Protein AF-A0A532V4J4-F1 (afdb_monomer)

pLDDT: mean 89.74, std 12.3, range [46.28, 97.88]

Organism: NCBI:txid2012998

Mean predicted aligned error: 7.4 Å

Structure (mmCIF, N/CA/C/O backbone):
data_AF-A0A532V4J4-F1
#
_entry.id   AF-A0A532V4J4-F1
#
loop_
_atom_site.group_PDB
_atom_site.id
_atom_site.type_symbol
_atom_site.label_atom_id
_atom_site.label_alt_id
_atom_site.label_comp_id
_atom_site.label_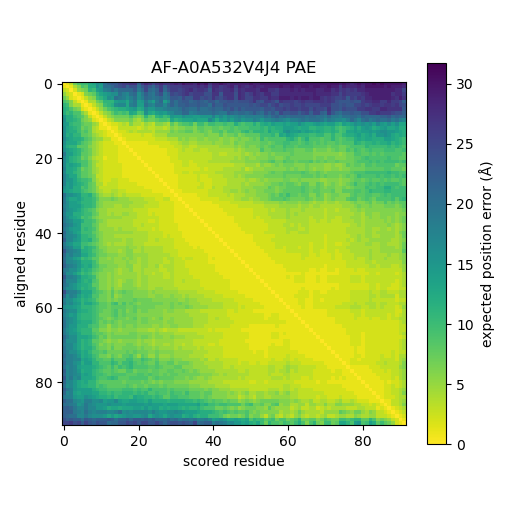asym_id
_atom_site.label_entity_id
_atom_site.label_seq_id
_atom_site.pdbx_PDB_ins_code
_atom_site.Cartn_x
_atom_site.Cartn_y
_atom_site.Cartn_z
_atom_site.occupancy
_atom_site.B_iso_or_equiv
_atom_site.auth_seq_id
_atom_site.auth_comp_id
_atom_site.auth_asym_id
_atom_site.auth_atom_id
_atom_site.pdbx_PDB_model_num
ATOM 1 N N . MET A 1 1 ? 0.806 -27.898 -28.185 1.00 46.28 1 MET A N 1
ATOM 2 C CA . MET A 1 1 ? 0.485 -28.027 -26.749 1.00 46.28 1 MET A CA 1
ATOM 3 C C . MET A 1 1 ? 0.915 -26.737 -26.061 1.00 46.28 1 MET A C 1
ATOM 5 O O . MET A 1 1 ? 2.124 -26.531 -25.981 1.00 46.28 1 MET A O 1
ATOM 9 N N . PRO A 1 2 ? -0.007 -25.847 -25.658 1.00 50.16 2 PRO A N 1
ATOM 10 C CA . PRO A 1 2 ? 0.339 -24.738 -24.772 1.00 50.16 2 PRO A CA 1
ATOM 11 C C . PRO A 1 2 ? 0.838 -25.284 -23.417 1.00 50.16 2 PRO A C 1
ATOM 13 O O . PRO A 1 2 ? 0.301 -26.270 -22.915 1.00 50.16 2 PRO A O 1
ATOM 16 N N . LYS A 1 3 ? 1.922 -24.712 -22.882 1.00 58.25 3 LYS A N 1
ATOM 17 C CA . LYS A 1 3 ? 2.700 -25.165 -21.718 1.00 58.25 3 LYS A CA 1
ATOM 18 C C . LYS A 1 3 ? 2.411 -24.394 -20.418 1.00 58.25 3 LYS A C 1
ATOM 20 O O . LYS A 1 3 ? 3.048 -24.692 -19.410 1.00 58.25 3 LYS A O 1
ATOM 25 N N . GLY A 1 4 ? 1.461 -23.457 -20.389 1.00 55.97 4 GLY A N 1
ATOM 26 C CA . GLY A 1 4 ? 1.095 -22.758 -19.153 1.00 55.97 4 GLY A CA 1
ATOM 27 C C . GLY A 1 4 ? -0.187 -21.921 -19.237 1.00 55.97 4 GLY A C 1
ATOM 28 O O . GLY A 1 4 ? -0.715 -21.707 -20.326 1.00 55.97 4 GLY A O 1
ATOM 29 N N . PRO A 1 5 ? -0.688 -21.418 -18.093 1.00 58.12 5 PRO A N 1
ATOM 30 C CA . PRO A 1 5 ? -1.965 -20.698 -17.986 1.00 58.12 5 PRO A CA 1
ATOM 31 C C . PRO A 1 5 ? -1.997 -19.323 -18.679 1.00 58.12 5 PRO A C 1
ATOM 33 O O . PRO A 1 5 ? -3.024 -18.653 -18.647 1.00 58.12 5 PRO A O 1
ATOM 36 N N . LEU A 1 6 ? -0.892 -18.891 -19.294 1.00 62.75 6 LEU A N 1
ATOM 37 C CA . LEU A 1 6 ? -0.762 -17.601 -19.983 1.00 62.75 6 LEU A CA 1
ATOM 38 C C . LEU A 1 6 ? -0.581 -17.744 -21.501 1.00 62.75 6 LEU A C 1
ATOM 40 O O . LEU A 1 6 ? -0.417 -16.747 -22.205 1.00 62.75 6 LEU A O 1
ATOM 44 N N . ASP A 1 7 ? -0.609 -18.969 -22.023 1.00 51.50 7 ASP A N 1
ATOM 45 C CA . ASP A 1 7 ? -0.417 -19.208 -23.447 1.00 51.50 7 ASP A CA 1
ATOM 46 C C . ASP A 1 7 ? -1.633 -18.708 -24.240 1.00 51.50 7 ASP A C 1
ATOM 48 O O . ASP A 1 7 ? -2.747 -19.204 -24.084 1.00 51.50 7 ASP A O 1
ATOM 52 N N . GLY A 1 8 ? -1.406 -17.711 -25.101 1.00 62.56 8 GLY A N 1
ATOM 53 C CA . GLY A 1 8 ? -2.439 -17.067 -25.924 1.00 62.56 8 GLY A CA 1
ATOM 54 C C . GLY A 1 8 ? -2.824 -15.653 -25.477 1.00 62.56 8 GLY A C 1
ATOM 55 O O . GLY A 1 8 ? -3.519 -14.959 -26.215 1.00 62.56 8 GLY A O 1
ATOM 56 N N . ILE A 1 9 ? -2.337 -15.189 -24.322 1.00 68.69 9 ILE A N 1
ATOM 57 C CA . ILE A 1 9 ? -2.509 -13.803 -23.875 1.00 68.69 9 ILE A CA 1
ATOM 58 C C . ILE A 1 9 ? -1.310 -12.990 -24.370 1.00 68.69 9 ILE A C 1
ATOM 60 O O . ILE A 1 9 ? -0.161 -13.305 -24.058 1.00 68.69 9 ILE A O 1
ATOM 64 N N . SER A 1 10 ? -1.568 -11.938 -25.154 1.00 73.69 10 SER A N 1
ATOM 65 C CA . SER A 1 10 ? -0.525 -10.972 -25.508 1.00 73.69 10 SER A CA 1
ATOM 66 C C . SER A 1 10 ? 0.088 -10.411 -24.218 1.00 73.69 10 SER A C 1
ATOM 68 O O . SER A 1 10 ? -0.654 -9.914 -23.371 1.00 73.69 10 SER A O 1
ATOM 70 N N . PRO A 1 11 ? 1.423 -10.426 -24.047 1.00 76.38 11 PRO A N 1
ATOM 71 C CA . PRO A 1 11 ? 2.066 -9.857 -22.860 1.00 76.38 11 PRO A CA 1
ATOM 72 C C . PRO A 1 11 ? 1.954 -8.322 -22.801 1.00 76.38 11 PRO A C 1
ATOM 74 O O . PRO A 1 11 ? 2.411 -7.708 -21.837 1.00 76.38 11 PRO A O 1
ATOM 77 N N . ILE A 1 12 ? 1.391 -7.706 -23.845 1.00 87.00 12 ILE A N 1
ATOM 78 C CA . ILE A 1 12 ? 1.219 -6.266 -24.009 1.00 87.00 12 ILE A CA 1
ATOM 79 C C . ILE A 1 12 ? -0.234 -5.916 -23.653 1.00 87.00 12 ILE A C 1
ATOM 81 O O . ILE A 1 12 ? -1.141 -6.499 -24.256 1.00 87.00 12 ILE A O 1
ATOM 85 N N . PRO A 1 13 ? -0.466 -4.973 -22.722 1.00 88.06 13 PRO A N 1
ATOM 86 C CA . PRO A 1 13 ? -1.796 -4.437 -22.431 1.00 88.06 13 PRO A CA 1
ATOM 87 C C . PRO A 1 13 ? -2.532 -3.921 -23.678 1.00 88.06 13 PRO A C 1
ATOM 89 O O . PRO A 1 13 ? -1.915 -3.411 -24.611 1.00 88.06 13 PRO A O 1
ATOM 92 N N . ALA A 1 14 ? -3.862 -4.037 -23.694 1.00 89.06 14 ALA A N 1
ATOM 93 C CA . ALA A 1 14 ? -4.685 -3.647 -24.846 1.00 89.06 14 ALA A CA 1
ATOM 94 C C . ALA A 1 14 ? -4.748 -2.122 -25.074 1.00 89.06 14 ALA A C 1
ATOM 96 O O . ALA A 1 14 ? -5.037 -1.674 -26.179 1.00 89.06 14 ALA A O 1
ATOM 97 N N . ASP A 1 15 ? -4.469 -1.336 -24.037 1.00 93.50 15 ASP A N 1
ATOM 98 C CA . ASP A 1 15 ? -4.501 0.128 -23.999 1.00 93.50 15 ASP A CA 1
ATOM 99 C C . ASP A 1 15 ? -3.101 0.763 -24.101 1.00 93.50 15 ASP A C 1
ATOM 101 O O . ASP A 1 15 ? -2.926 1.950 -23.822 1.00 93.50 15 ASP A O 1
ATOM 105 N N . THR A 1 16 ? -2.085 -0.006 -24.508 1.00 90.62 16 THR A N 1
ATOM 106 C CA . THR A 1 16 ? -0.714 0.492 -24.667 1.00 90.62 16 THR A CA 1
ATOM 107 C C . THR A 1 16 ? -0.120 0.130 -26.024 1.00 90.62 16 THR A C 1
ATOM 109 O O . THR A 1 16 ? -0.490 -0.860 -26.654 1.00 90.62 16 THR A O 1
ATOM 112 N N . THR A 1 17 ? 0.841 0.928 -26.494 1.00 93.94 17 THR A N 1
ATOM 113 C CA . THR A 1 17 ? 1.598 0.598 -27.706 1.00 93.94 17 THR A CA 1
ATOM 114 C C . THR A 1 17 ? 2.745 -0.357 -27.375 1.00 93.94 17 THR A C 1
ATOM 116 O O . THR A 1 17 ? 3.319 -0.332 -26.283 1.00 93.94 17 THR A O 1
ATOM 119 N N . LEU A 1 18 ? 3.142 -1.184 -28.347 1.00 92.81 18 LEU A N 1
ATOM 120 C CA . LEU A 1 18 ? 4.299 -2.076 -28.211 1.00 92.81 18 LEU A CA 1
ATOM 121 C C 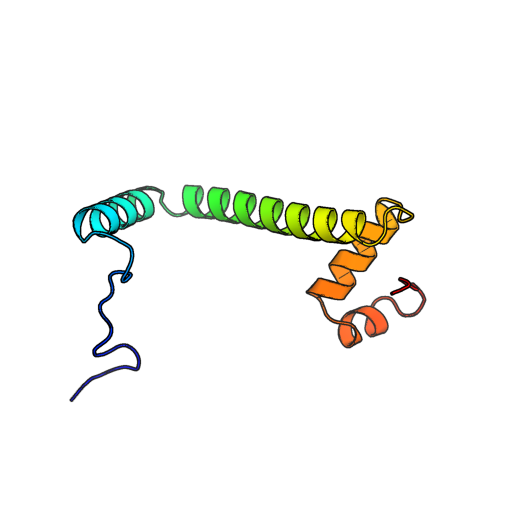. LEU A 1 18 ? 5.582 -1.312 -27.838 1.00 92.81 18 LEU A C 1
ATOM 123 O O . LEU A 1 18 ? 6.405 -1.815 -27.073 1.00 92.81 18 LEU A O 1
ATOM 127 N N . GLU A 1 19 ? 5.758 -0.109 -28.383 1.00 94.69 19 GLU A N 1
ATOM 128 C CA . GLU A 1 19 ? 6.897 0.759 -28.089 1.00 94.69 19 GLU A CA 1
ATOM 129 C C . GLU A 1 19 ? 6.900 1.211 -26.623 1.00 94.69 19 GLU A C 1
ATOM 131 O O . GLU A 1 19 ? 7.899 1.009 -25.929 1.00 94.69 19 GLU A O 1
ATOM 136 N N . ALA A 1 20 ? 5.772 1.736 -26.130 1.00 95.00 20 ALA A N 1
ATOM 137 C CA . ALA A 1 20 ? 5.635 2.187 -24.747 1.00 95.00 20 ALA A CA 1
ATOM 138 C C . ALA A 1 20 ? 5.861 1.038 -23.755 1.00 95.00 20 ALA A C 1
ATOM 140 O O . ALA A 1 20 ? 6.633 1.180 -22.803 1.00 95.00 20 ALA A O 1
ATOM 141 N N . TYR A 1 21 ? 5.279 -0.135 -24.026 1.00 94.38 21 TYR A N 1
ATOM 142 C CA . TYR A 1 21 ? 5.496 -1.335 -23.220 1.00 94.38 21 TYR A CA 1
ATOM 143 C C . TYR A 1 21 ? 6.978 -1.737 -23.171 1.00 94.38 21 TYR A C 1
ATOM 145 O O . TYR A 1 21 ? 7.541 -1.953 -22.094 1.00 94.38 21 TYR A O 1
ATOM 153 N N . ARG A 1 22 ? 7.652 -1.797 -24.329 1.00 94.50 22 ARG A N 1
ATOM 154 C CA . ARG A 1 22 ? 9.084 -2.134 -24.402 1.00 94.50 22 ARG A CA 1
ATOM 155 C C . ARG A 1 22 ? 9.938 -1.135 -23.629 1.00 94.50 22 ARG A C 1
ATOM 157 O O . ARG A 1 22 ? 10.852 -1.551 -22.913 1.00 94.50 22 ARG A O 1
ATOM 164 N N . PHE A 1 23 ? 9.628 0.154 -23.743 1.00 96.06 23 PHE A N 1
ATOM 165 C CA . PHE A 1 23 ? 10.325 1.205 -23.013 1.00 96.06 23 PHE A CA 1
ATOM 166 C C . PHE A 1 23 ? 10.137 1.059 -21.497 1.00 96.06 23 PHE A C 1
ATOM 168 O O . PHE A 1 23 ? 11.124 1.022 -20.759 1.00 96.06 23 PHE A O 1
ATOM 175 N N . GLN A 1 24 ? 8.899 0.874 -21.030 1.00 94.00 24 GLN A N 1
ATOM 176 C CA . GLN A 1 24 ? 8.591 0.661 -19.614 1.00 94.00 24 GLN A CA 1
ATOM 177 C C . GLN A 1 24 ? 9.353 -0.542 -19.047 1.00 94.00 24 GLN A C 1
ATOM 179 O O . GLN A 1 24 ? 9.994 -0.436 -18.001 1.00 94.00 24 GLN A O 1
ATOM 184 N N . ILE A 1 25 ? 9.341 -1.680 -19.746 1.00 93.06 25 ILE A N 1
ATOM 185 C CA . ILE A 1 25 ? 10.069 -2.879 -19.315 1.00 93.06 25 ILE A CA 1
ATOM 186 C C . ILE A 1 25 ? 11.582 -2.629 -19.273 1.00 93.06 25 ILE A C 1
ATOM 188 O O . ILE A 1 25 ? 12.246 -3.062 -18.327 1.00 93.06 25 ILE A O 1
ATOM 192 N N . ALA A 1 26 ? 12.145 -1.914 -20.252 1.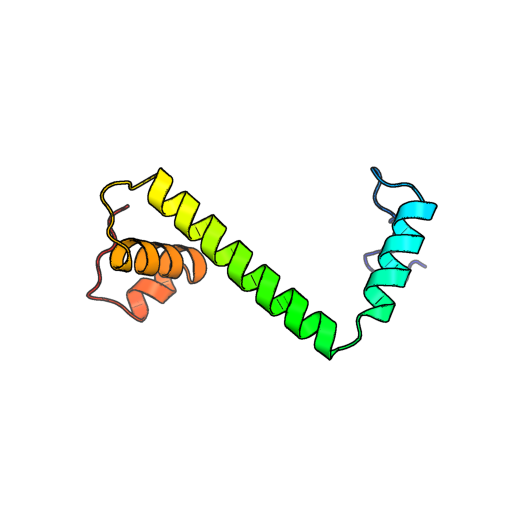00 94.88 26 ALA A N 1
ATOM 193 C CA . ALA A 1 26 ? 13.563 -1.559 -20.252 1.00 94.88 26 ALA A CA 1
ATOM 194 C C . ALA A 1 26 ? 13.935 -0.679 -19.045 1.00 94.88 26 ALA A C 1
ATOM 196 O O . ALA A 1 26 ? 14.947 -0.937 -18.391 1.00 94.88 26 ALA A O 1
ATOM 197 N N . VAL A 1 27 ? 13.098 0.305 -18.703 1.00 94.38 27 VAL A N 1
ATOM 198 C CA . VAL A 1 27 ? 13.273 1.146 -17.509 1.00 94.38 27 VAL A CA 1
ATOM 199 C C . VAL A 1 27 ? 13.185 0.302 -16.238 1.00 94.38 27 VAL A C 1
ATOM 201 O O . VAL A 1 27 ? 14.121 0.308 -15.441 1.00 94.38 27 VAL A O 1
ATOM 204 N N . LEU A 1 28 ? 12.126 -0.498 -16.077 1.00 91.25 28 LEU A N 1
ATOM 205 C CA . LEU A 1 28 ? 11.924 -1.344 -14.895 1.00 91.25 28 LEU A CA 1
ATOM 206 C C . LEU A 1 28 ? 13.060 -2.352 -14.684 1.00 91.25 28 LEU A C 1
ATOM 208 O O . LEU A 1 28 ? 13.366 -2.707 -13.544 1.00 91.25 28 LEU A O 1
ATOM 212 N N . ARG A 1 29 ? 13.702 -2.824 -15.760 1.00 91.00 29 ARG A N 1
ATOM 213 C CA . ARG A 1 29 ? 14.874 -3.711 -15.690 1.00 91.00 29 ARG A CA 1
ATOM 214 C C . ARG A 1 29 ? 16.125 -3.001 -15.173 1.00 91.00 29 ARG A C 1
ATOM 216 O O . ARG A 1 29 ? 16.879 -3.623 -14.431 1.00 91.00 29 ARG A O 1
ATOM 223 N N . ARG A 1 30 ? 16.313 -1.719 -15.502 1.00 96.25 30 ARG A N 1
ATOM 224 C CA . ARG A 1 30 ? 17.486 -0.915 -15.106 1.00 96.25 30 ARG A CA 1
ATOM 225 C C . ARG A 1 30 ? 17.482 -0.469 -13.642 1.00 96.25 30 ARG A C 1
ATOM 227 O O . ARG A 1 30 ? 18.539 -0.144 -13.125 1.00 96.25 30 ARG A O 1
ATOM 234 N N . ILE A 1 31 ? 16.328 -0.480 -12.971 1.00 94.81 31 ILE A N 1
ATOM 235 C CA . ILE A 1 31 ? 16.188 -0.040 -11.568 1.00 94.81 31 ILE A CA 1
ATOM 236 C C . ILE A 1 31 ? 17.055 -0.867 -10.594 1.00 94.81 31 ILE A C 1
ATOM 238 O O . ILE A 1 31 ? 17.499 -0.350 -9.570 1.00 94.81 31 ILE A O 1
ATOM 242 N N . GLY A 1 32 ? 17.299 -2.147 -10.895 1.00 93.56 32 GLY A N 1
ATOM 243 C CA . GLY A 1 32 ? 18.043 -3.043 -10.006 1.00 93.56 32 GLY A CA 1
ATOM 244 C C . GLY A 1 32 ? 17.292 -3.400 -8.708 1.00 93.56 32 GLY A C 1
ATOM 245 O O . GLY A 1 32 ? 16.170 -2.945 -8.480 1.00 93.56 32 GLY A O 1
ATOM 246 N N . PRO A 1 33 ? 17.862 -4.272 -7.860 1.00 93.94 33 PRO A N 1
ATOM 247 C CA . PRO A 1 33 ? 17.201 -4.747 -6.642 1.00 93.94 33 PRO A CA 1
ATOM 248 C C . PRO A 1 33 ? 16.995 -3.643 -5.593 1.00 93.94 33 PRO A C 1
ATOM 250 O O . PRO A 1 33 ? 15.898 -3.515 -5.055 1.00 93.94 33 PRO A O 1
ATOM 253 N N . GLU A 1 34 ? 17.999 -2.800 -5.343 1.00 96.75 34 GLU A N 1
ATOM 254 C CA . GLU A 1 34 ? 17.903 -1.704 -4.367 1.00 96.75 34 GLU A CA 1
ATOM 255 C C . GLU A 1 34 ? 16.836 -0.677 -4.769 1.00 96.75 34 GLU A C 1
ATOM 257 O O . GLU A 1 34 ? 15.952 -0.333 -3.979 1.00 96.75 34 GLU A O 1
ATOM 262 N N . GLY A 1 35 ? 16.853 -0.242 -6.032 1.00 96.06 35 GLY A N 1
ATOM 263 C CA . GLY A 1 35 ? 15.850 0.681 -6.549 1.00 96.06 35 GLY A CA 1
ATOM 264 C C . GLY A 1 35 ? 14.437 0.094 -6.483 1.00 96.06 35 GLY A C 1
ATOM 265 O O . GLY A 1 35 ? 13.487 0.816 -6.179 1.00 96.06 35 GLY A O 1
ATOM 266 N N . ARG A 1 36 ? 14.286 -1.224 -6.686 1.00 95.38 36 ARG A N 1
ATOM 267 C CA . ARG A 1 36 ? 12.996 -1.913 -6.533 1.00 95.38 36 ARG A CA 1
ATOM 268 C C . ARG A 1 36 ? 12.524 -1.916 -5.087 1.00 95.38 36 ARG A C 1
ATOM 270 O O . ARG A 1 36 ? 11.349 -1.654 -4.857 1.00 95.38 36 ARG A O 1
ATOM 277 N N . MET A 1 37 ? 13.415 -2.134 -4.121 1.00 96.75 37 MET A N 1
ATOM 278 C CA . MET A 1 37 ? 13.070 -2.044 -2.697 1.00 96.75 37 MET A CA 1
ATOM 279 C C . MET A 1 37 ? 12.638 -0.628 -2.309 1.00 96.75 37 MET A C 1
ATOM 281 O O . MET A 1 37 ? 11.638 -0.453 -1.608 1.00 96.75 37 MET A O 1
ATOM 285 N N . LYS A 1 38 ? 13.332 0.398 -2.815 1.00 97.12 38 LYS A N 1
ATOM 286 C CA . LYS A 1 38 ? 12.951 1.800 -2.602 1.00 97.12 38 LYS A CA 1
ATOM 287 C C . LYS A 1 38 ? 11.578 2.111 -3.202 1.00 97.12 38 LYS A C 1
ATOM 289 O O . LYS A 1 38 ? 10.745 2.706 -2.517 1.00 97.12 38 LYS A O 1
ATOM 294 N N . LEU A 1 39 ? 11.331 1.672 -4.437 1.00 96.12 39 LEU A N 1
ATOM 295 C CA . LEU A 1 39 ? 10.048 1.847 -5.117 1.00 96.12 39 LEU A CA 1
ATOM 296 C C . LEU A 1 39 ? 8.918 1.123 -4.373 1.00 96.12 39 LEU A C 1
ATOM 298 O O . LEU A 1 39 ? 7.892 1.731 -4.087 1.00 96.12 39 LEU A O 1
ATOM 302 N N . MET A 1 40 ? 9.126 -0.136 -3.979 1.00 96.00 40 MET A N 1
ATOM 303 C CA . MET A 1 40 ? 8.175 -0.901 -3.167 1.00 96.00 40 MET A CA 1
ATOM 304 C C . MET A 1 40 ? 7.842 -0.157 -1.870 1.00 96.00 40 MET A C 1
ATOM 306 O O . MET A 1 40 ? 6.676 0.040 -1.546 1.00 96.00 40 MET A O 1
ATOM 310 N N . SER A 1 41 ? 8.858 0.325 -1.153 1.00 97.19 41 SER A N 1
ATOM 311 C CA . SER A 1 41 ? 8.679 1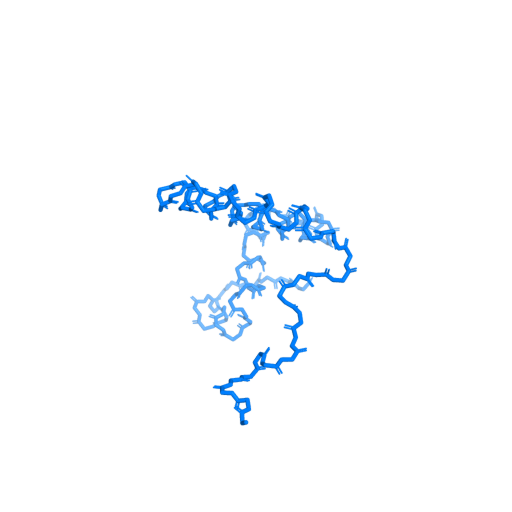.086 0.086 1.00 97.19 41 SER A CA 1
ATOM 312 C C . SER A 1 41 ? 7.845 2.361 -0.126 1.00 97.19 41 SER A C 1
ATOM 314 O O . SER A 1 41 ? 6.974 2.675 0.688 1.00 97.19 41 SER A O 1
ATOM 316 N N . GLN A 1 42 ? 8.073 3.083 -1.230 1.00 97.56 42 GLN A N 1
ATOM 317 C CA . GLN A 1 42 ? 7.281 4.259 -1.611 1.00 97.56 42 GLN A CA 1
ATOM 318 C C . GLN A 1 42 ? 5.826 3.892 -1.921 1.00 97.56 42 GLN A C 1
ATOM 320 O O . GLN A 1 42 ? 4.922 4.534 -1.388 1.00 97.56 42 GLN A O 1
ATOM 325 N N . LEU A 1 43 ? 5.602 2.840 -2.712 1.00 97.06 43 LEU A N 1
ATOM 326 C CA . LEU A 1 43 ? 4.265 2.355 -3.058 1.00 97.06 43 LEU A CA 1
ATOM 327 C C . LEU A 1 43 ? 3.486 1.917 -1.814 1.00 97.06 43 LEU A C 1
ATOM 329 O O . LEU A 1 43 ? 2.343 2.326 -1.636 1.00 97.06 43 LEU A O 1
ATOM 333 N N . CYS A 1 44 ? 4.114 1.171 -0.901 1.00 95.38 44 CYS A N 1
ATOM 334 C CA . CYS A 1 44 ? 3.476 0.755 0.347 1.00 95.38 44 CYS A CA 1
ATOM 335 C C . CYS A 1 44 ? 3.077 1.948 1.228 1.00 95.38 44 CYS A C 1
ATOM 337 O O . CYS A 1 44 ? 2.021 1.910 1.856 1.00 95.38 44 CYS A O 1
ATOM 339 N N . ARG A 1 45 ? 3.897 3.008 1.298 1.00 96.00 45 ARG A N 1
ATOM 340 C CA . ARG A 1 45 ? 3.525 4.239 2.020 1.00 96.00 45 ARG A CA 1
ATOM 341 C C . ARG A 1 45 ? 2.368 4.969 1.343 1.00 96.00 45 ARG A C 1
ATOM 343 O O . ARG A 1 45 ? 1.450 5.388 2.037 1.00 96.00 45 ARG A O 1
ATOM 350 N N . GLY A 1 46 ? 2.403 5.091 0.015 1.00 96.94 46 GLY A N 1
ATOM 351 C CA . GLY A 1 46 ? 1.327 5.711 -0.759 1.00 96.94 46 GLY A CA 1
ATOM 352 C C . GLY A 1 46 ? -0.002 4.988 -0.557 1.00 96.94 46 GLY A C 1
ATOM 353 O O . GLY A 1 46 ? -0.982 5.617 -0.184 1.00 96.94 46 GLY A O 1
ATOM 354 N N . MET A 1 47 ? 0.001 3.659 -0.686 1.00 95.31 47 MET A N 1
ATOM 355 C CA . MET A 1 47 ? -1.177 2.821 -0.460 1.00 95.31 47 MET A CA 1
ATOM 356 C C . MET A 1 47 ? -1.761 3.018 0.943 1.00 95.31 47 MET A C 1
ATOM 358 O O . MET A 1 47 ? -2.959 3.245 1.064 1.00 95.31 47 MET A O 1
ATOM 362 N N . ARG A 1 48 ? -0.931 2.981 1.999 1.00 93.31 48 ARG A N 1
ATOM 363 C CA . ARG A 1 48 ? -1.404 3.222 3.376 1.00 93.31 48 ARG A CA 1
ATOM 364 C C . ARG A 1 48 ? -2.061 4.591 3.512 1.00 93.31 48 ARG A C 1
ATOM 366 O O . ARG A 1 48 ? -3.178 4.667 4.005 1.00 93.31 48 ARG A O 1
ATOM 373 N N . ARG A 1 49 ? -1.415 5.639 2.994 1.00 96.50 49 ARG A N 1
ATOM 374 C CA . ARG A 1 49 ? -1.953 7.002 3.031 1.00 96.50 49 ARG A CA 1
ATOM 375 C C . ARG A 1 49 ? -3.292 7.111 2.304 1.00 96.50 49 ARG A C 1
ATOM 377 O O . ARG A 1 49 ? -4.225 7.672 2.853 1.00 96.50 49 ARG A O 1
ATOM 384 N N . THR A 1 50 ? -3.419 6.515 1.118 1.00 97.50 50 THR A N 1
ATOM 385 C CA . THR A 1 50 ? -4.686 6.497 0.373 1.00 97.50 50 THR A CA 1
ATOM 386 C C . THR A 1 50 ? -5.808 5.820 1.161 1.00 97.50 50 THR A C 1
ATOM 388 O O . THR A 1 50 ? -6.936 6.305 1.159 1.00 97.50 50 THR A O 1
ATOM 391 N N . VAL A 1 51 ? -5.515 4.715 1.853 1.00 96.81 51 VAL A N 1
ATOM 392 C CA . VAL A 1 51 ? -6.515 4.031 2.687 1.00 96.81 51 VAL A CA 1
ATOM 393 C C . VAL A 1 51 ? -6.892 4.885 3.900 1.00 96.81 51 VAL A C 1
ATOM 395 O O . VAL A 1 51 ? -8.080 5.025 4.182 1.00 96.81 51 VAL A O 1
ATOM 398 N N . GLU A 1 52 ? -5.917 5.489 4.585 1.00 97.38 52 GLU A N 1
ATOM 399 C CA . GLU A 1 52 ? -6.168 6.406 5.705 1.00 97.38 52 GLU A CA 1
ATOM 400 C C . GLU A 1 52 ? -7.018 7.612 5.281 1.00 97.38 52 GLU A C 1
ATOM 402 O O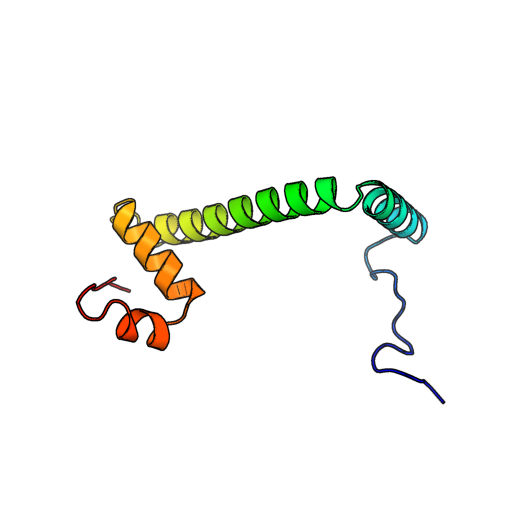 . GLU A 1 52 ? -7.992 7.940 5.956 1.00 97.38 52 GLU A O 1
ATOM 407 N N . ASP A 1 53 ? -6.701 8.238 4.145 1.00 97.88 53 ASP A N 1
ATOM 408 C CA . ASP A 1 53 ? -7.472 9.355 3.592 1.00 97.88 53 ASP A CA 1
ATOM 409 C C . ASP A 1 53 ? -8.919 8.922 3.307 1.00 97.88 53 ASP A C 1
ATOM 411 O O . ASP A 1 53 ? -9.866 9.614 3.677 1.00 97.88 53 ASP A O 1
ATOM 415 N N . GLY A 1 54 ? -9.112 7.723 2.749 1.00 96.88 54 GLY A N 1
ATOM 416 C CA . GLY A 1 54 ? -10.439 7.149 2.529 1.00 96.88 54 GLY A CA 1
ATOM 417 C C . GLY A 1 54 ? -11.206 6.806 3.815 1.00 96.88 54 GLY A C 1
ATOM 418 O O . GLY A 1 54 ? -12.438 6.775 3.793 1.00 96.88 54 GLY A O 1
ATOM 419 N N . VAL A 1 55 ? -10.522 6.528 4.930 1.00 97.00 55 VAL A N 1
ATOM 420 C CA . VAL A 1 55 ? -11.151 6.385 6.257 1.00 97.00 55 VAL A CA 1
ATOM 421 C C . VAL A 1 55 ? -11.563 7.756 6.783 1.00 97.00 55 VAL A C 1
ATOM 423 O O . VAL A 1 55 ? -12.734 7.932 7.104 1.00 97.00 55 VAL A O 1
ATOM 426 N N . ARG A 1 56 ? -10.653 8.741 6.783 1.00 97.69 56 ARG A N 1
ATOM 427 C CA . ARG A 1 56 ? -10.932 10.121 7.226 1.00 97.69 56 ARG A CA 1
ATOM 428 C C . ARG A 1 56 ? -12.093 10.753 6.460 1.00 97.69 56 ARG A C 1
ATOM 430 O O . ARG A 1 56 ? -12.910 11.451 7.044 1.00 97.69 56 ARG A O 1
ATOM 437 N N . MET A 1 57 ? -12.197 10.481 5.158 1.00 97.62 57 MET A N 1
ATOM 438 C CA . MET A 1 57 ? -13.308 10.963 4.331 1.00 97.62 57 MET A CA 1
ATOM 439 C C . MET A 1 57 ? -14.674 10.403 4.752 1.00 97.62 57 MET A C 1
ATOM 441 O O . MET A 1 57 ? -15.677 11.091 4.584 1.00 97.62 57 MET A O 1
ATOM 445 N N . ARG A 1 58 ? -14.735 9.163 5.254 1.00 95.75 58 ARG A N 1
ATOM 446 C CA . ARG A 1 58 ? -15.987 8.520 5.698 1.00 95.75 58 ARG A CA 1
ATOM 447 C C . ARG A 1 58 ? -16.304 8.788 7.167 1.00 95.75 58 ARG A C 1
ATOM 449 O O . ARG A 1 58 ? -17.476 8.831 7.517 1.00 95.75 58 ARG A O 1
ATOM 456 N N . HIS A 1 59 ? -15.266 8.986 7.974 1.00 95.56 59 HIS A N 1
ATOM 457 C CA . HIS A 1 59 ? -15.335 9.192 9.417 1.00 95.56 59 HIS A CA 1
ATOM 458 C C . HIS A 1 59 ? -14.542 10.450 9.801 1.00 95.56 59 HIS A C 1
ATOM 460 O O . HIS A 1 59 ? -13.442 10.344 10.353 1.00 95.56 59 HIS A O 1
ATOM 466 N N . PRO A 1 60 ? -15.043 11.653 9.464 1.00 96.19 60 PRO A N 1
ATOM 467 C CA . PRO A 1 60 ? -14.368 12.910 9.792 1.00 96.19 60 PRO A CA 1
ATOM 468 C C . PRO A 1 60 ? -14.233 13.149 11.305 1.00 96.19 60 PRO A C 1
ATOM 470 O O . PRO A 1 60 ? -13.438 13.984 11.723 1.00 96.19 60 PRO A O 1
ATOM 473 N N . GLU A 1 61 ? -15.005 12.434 12.123 1.00 96.25 61 GLU A N 1
ATOM 474 C CA . GLU A 1 61 ? -14.958 12.460 13.583 1.00 96.25 61 GLU A CA 1
ATOM 475 C C . GLU A 1 61 ? -13.824 11.621 14.191 1.00 96.25 61 GLU A C 1
ATOM 477 O O . GLU A 1 61 ? -13.592 11.708 15.397 1.00 96.25 61 GLU A O 1
ATOM 482 N N . TYR A 1 62 ? -13.130 10.797 13.398 1.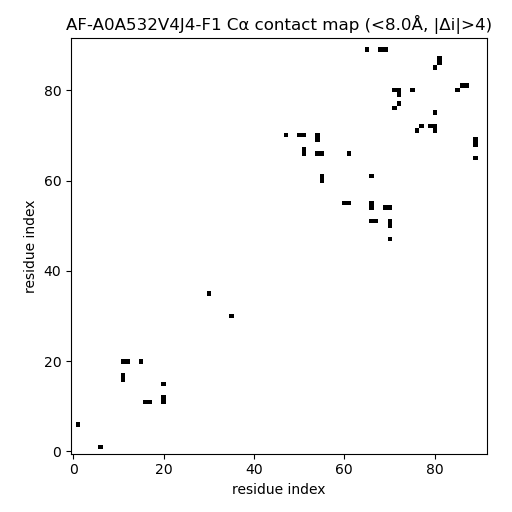00 96.69 62 TYR A N 1
ATOM 483 C CA . TYR A 1 62 ? -12.037 9.967 13.904 1.00 96.69 62 TYR A CA 1
ATOM 484 C C . TYR A 1 62 ? -10.770 10.785 14.130 1.00 96.69 62 TYR A C 1
ATOM 486 O O . TYR A 1 62 ? -10.345 11.565 13.277 1.00 96.69 62 TYR A O 1
ATOM 494 N N . ASP A 1 63 ? -10.119 10.535 15.265 1.00 96.50 63 ASP A N 1
ATOM 495 C CA . ASP A 1 63 ? -8.748 10.969 15.497 1.00 96.50 63 ASP A CA 1
ATOM 496 C C . ASP A 1 63 ? -7.739 10.050 14.785 1.00 96.50 63 ASP A C 1
ATOM 498 O O . ASP A 1 63 ? -8.082 9.002 14.227 1.00 96.50 63 ASP A O 1
ATOM 502 N N . ASP A 1 64 ? -6.465 10.441 14.787 1.00 95.88 64 ASP A N 1
ATOM 503 C CA . ASP A 1 64 ? -5.425 9.718 14.051 1.00 95.88 64 ASP A CA 1
ATOM 504 C C . ASP A 1 64 ? -5.215 8.274 14.541 1.00 95.88 64 ASP A C 1
ATOM 506 O O . ASP A 1 64 ? -4.948 7.383 13.729 1.00 95.88 64 ASP A O 1
ATOM 510 N N . GLU A 1 65 ? -5.366 8.006 15.842 1.00 95.38 65 GLU A N 1
ATOM 511 C CA . GLU A 1 65 ? -5.246 6.638 16.363 1.00 95.38 65 GLU A CA 1
ATOM 512 C C . GLU A 1 65 ? -6.447 5.776 15.957 1.00 95.38 65 GLU A C 1
ATOM 514 O O . GLU A 1 65 ? -6.267 4.624 15.550 1.00 95.38 65 GLU A O 1
ATOM 519 N N . THR A 1 66 ? -7.662 6.329 15.960 1.00 95.94 66 THR A N 1
ATOM 520 C CA . THR A 1 66 ? -8.859 5.617 15.492 1.00 95.94 66 THR A CA 1
ATOM 521 C C . THR A 1 66 ? -8.770 5.335 13.992 1.00 95.94 66 THR A C 1
ATOM 523 O O . THR A 1 66 ? -9.070 4.220 13.560 1.00 95.94 66 THR A O 1
ATOM 526 N N . VAL A 1 67 ? -8.269 6.287 13.192 1.00 96.81 67 VAL A N 1
ATOM 527 C CA . VAL A 1 67 ? -7.987 6.077 11.760 1.00 96.81 67 VAL A CA 1
ATOM 528 C C . VAL A 1 67 ? -7.017 4.915 11.574 1.00 96.81 67 VAL A C 1
ATOM 530 O O . VAL A 1 67 ? -7.289 3.995 10.802 1.00 96.81 67 VAL A O 1
ATOM 533 N N . LYS A 1 68 ? -5.901 4.909 12.303 1.00 95.12 68 LYS A N 1
ATOM 534 C CA . LYS A 1 68 ? -4.897 3.844 12.221 1.00 95.12 68 LYS A CA 1
ATOM 535 C C . LYS A 1 68 ? -5.484 2.477 12.576 1.00 95.12 68 LYS A C 1
ATOM 537 O O . LYS A 1 68 ? -5.256 1.513 11.844 1.00 95.12 68 LYS A O 1
ATOM 542 N N . LEU A 1 69 ? -6.266 2.380 13.650 1.00 95.88 69 LEU A N 1
ATOM 543 C CA . LEU A 1 69 ? -6.935 1.138 14.047 1.00 95.88 69 LEU A CA 1
ATOM 544 C C . LEU A 1 69 ? -7.954 0.675 12.999 1.00 95.88 69 LEU A C 1
ATOM 546 O O . LEU A 1 69 ? -7.987 -0.510 12.660 1.00 95.88 69 LEU A O 1
ATOM 550 N N . ALA A 1 70 ? -8.721 1.598 12.415 1.00 95.62 70 ALA A N 1
ATOM 551 C CA . ALA A 1 70 ? -9.635 1.300 11.318 1.00 95.62 70 ALA A CA 1
ATOM 552 C C . ALA A 1 70 ? -8.896 0.748 10.089 1.00 95.62 70 ALA A C 1
ATOM 554 O O . ALA A 1 70 ? -9.319 -0.257 9.515 1.00 95.62 70 ALA A O 1
ATOM 555 N N . VAL A 1 71 ? -7.755 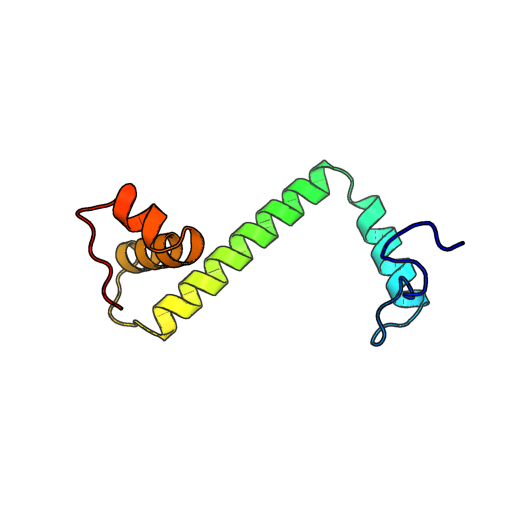1.338 9.714 1.00 95.56 71 VAL A N 1
ATOM 556 C CA . VAL A 1 71 ? -6.919 0.837 8.611 1.00 95.56 71 VAL A CA 1
ATOM 557 C C . VAL A 1 71 ? -6.353 -0.552 8.911 1.00 95.56 71 VAL A C 1
ATOM 559 O O . VAL A 1 71 ? -6.361 -1.417 8.030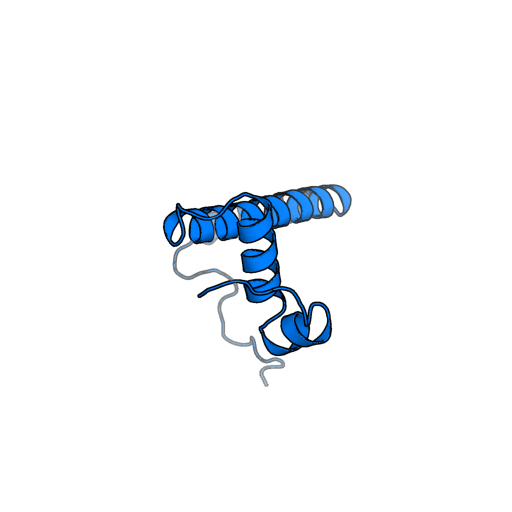 1.00 95.56 71 VAL A O 1
ATOM 562 N N . ILE A 1 72 ? -5.897 -0.804 10.143 1.00 94.56 72 ILE A N 1
ATOM 563 C CA . ILE A 1 72 ? -5.408 -2.129 10.556 1.00 94.56 72 ILE A CA 1
ATOM 564 C C . ILE A 1 72 ? -6.533 -3.159 10.441 1.00 94.56 72 ILE A C 1
ATOM 566 O O . ILE A 1 72 ? -6.326 -4.212 9.840 1.00 94.56 72 ILE A O 1
ATOM 570 N N . ARG A 1 73 ? -7.735 -2.842 10.934 1.00 94.38 73 ARG A N 1
ATOM 571 C CA . ARG A 1 73 ? -8.906 -3.724 10.849 1.00 94.38 73 ARG A CA 1
ATOM 572 C C . ARG A 1 73 ? -9.313 -4.029 9.410 1.00 94.38 73 ARG A C 1
ATOM 574 O O . ARG A 1 73 ? -9.619 -5.177 9.099 1.00 94.38 73 ARG A O 1
ATOM 581 N N . LEU A 1 74 ? -9.287 -3.029 8.526 1.00 93.69 74 LEU A N 1
ATOM 582 C CA . LEU A 1 74 ? -9.568 -3.207 7.096 1.00 93.69 74 LEU A CA 1
ATOM 583 C C . LEU A 1 74 ? -8.531 -4.106 6.410 1.00 93.69 74 LEU A C 1
ATOM 585 O O . LEU A 1 74 ? -8.889 -4.913 5.558 1.00 93.69 74 LEU A O 1
ATOM 589 N N . THR A 1 75 ? -7.256 -3.970 6.781 1.00 92.56 75 THR A N 1
ATOM 590 C CA . THR A 1 75 ? -6.148 -4.682 6.126 1.00 92.56 75 THR A CA 1
ATOM 591 C C . THR A 1 75 ? -5.993 -6.117 6.632 1.00 92.56 75 THR A C 1
ATOM 593 O O . THR A 1 75 ? -5.766 -7.023 5.837 1.00 92.56 75 THR A O 1
ATOM 596 N N . ALA A 1 76 ? -6.096 -6.332 7.947 1.00 91.94 76 ALA A N 1
ATOM 597 C CA . ALA A 1 76 ? -5.960 -7.650 8.571 1.00 91.94 76 ALA A CA 1
ATOM 598 C C . ALA A 1 76 ? -7.254 -8.478 8.499 1.00 91.94 76 ALA A C 1
ATOM 600 O O . ALA A 1 76 ? -7.209 -9.702 8.601 1.00 91.94 76 ALA A O 1
ATOM 601 N N . GLY A 1 77 ? -8.398 -7.813 8.320 1.00 93.19 77 GLY A N 1
ATOM 602 C CA . GLY A 1 77 ? -9.717 -8.417 8.440 1.00 93.19 77 GLY A CA 1
ATOM 603 C C . GLY A 1 77 ? -10.220 -8.430 9.885 1.00 93.19 77 GLY A C 1
ATOM 604 O O . GLY A 1 77 ? -9.448 -8.399 10.845 1.00 93.19 77 GLY A O 1
ATOM 605 N N . ARG A 1 78 ? -11.549 -8.481 10.034 1.00 91.56 78 ARG A N 1
ATOM 606 C CA . ARG A 1 78 ? -12.233 -8.424 11.335 1.00 91.56 78 ARG A CA 1
ATOM 607 C C . ARG A 1 78 ? -11.792 -9.547 12.275 1.00 91.56 78 ARG A C 1
ATOM 609 O O . ARG A 1 78 ? -11.459 -9.262 13.411 1.00 91.56 78 ARG A O 1
ATOM 616 N N . GLU A 1 79 ? -11.752 -10.788 11.795 1.00 93.94 79 GLU A N 1
ATOM 617 C CA . GLU A 1 79 ? -11.424 -11.953 12.632 1.00 93.94 79 GLU A CA 1
ATOM 618 C C . GLU A 1 79 ? -10.032 -11.836 13.269 1.00 93.94 79 GLU A C 1
ATOM 620 O O . GLU A 1 79 ? -9.878 -12.028 14.472 1.00 93.94 79 GLU A O 1
ATOM 625 N N . VAL A 1 80 ? -9.022 -11.464 12.475 1.00 95.38 80 VAL A N 1
ATOM 626 C CA . VAL A 1 80 ? -7.644 -11.293 12.960 1.00 95.38 80 VAL A CA 1
ATOM 627 C C . VAL A 1 80 ? -7.533 -10.082 13.884 1.00 95.38 80 VAL A C 1
ATOM 629 O O . VAL A 1 80 ? -6.826 -10.141 14.889 1.00 95.38 80 VAL A O 1
ATOM 632 N N . PHE A 1 81 ? -8.231 -8.989 13.565 1.00 95.19 81 PHE A N 1
ATOM 633 C CA . PHE A 1 81 ? -8.249 -7.794 14.404 1.00 95.19 81 PHE A CA 1
ATOM 634 C C . PHE A 1 81 ? -8.854 -8.085 15.779 1.00 95.19 81 PHE A C 1
ATOM 636 O O . PHE A 1 81 ? -8.216 -7.803 16.788 1.00 95.19 81 PHE A O 1
ATOM 643 N N . ASP A 1 82 ? -10.034 -8.702 15.819 1.00 93.44 82 ASP A N 1
ATOM 644 C CA . ASP A 1 82 ? -10.758 -8.990 17.057 1.00 93.44 82 ASP A CA 1
ATOM 645 C C . ASP A 1 82 ? -9.997 -10.028 17.912 1.00 93.44 82 ASP A C 1
ATOM 647 O O . ASP A 1 82 ? -9.990 -9.931 19.138 1.00 93.44 82 ASP A O 1
ATOM 651 N N . LEU A 1 83 ? -9.284 -10.978 17.287 1.00 95.38 83 LEU A N 1
ATOM 652 C CA . LEU A 1 83 ? -8.420 -11.935 17.991 1.00 95.38 83 LEU A CA 1
ATOM 653 C C . LEU A 1 83 ? -7.221 -11.261 18.680 1.00 95.38 83 LEU A C 1
ATOM 655 O O . LEU A 1 83 ? -6.867 -11.631 19.799 1.00 95.38 83 LEU A O 1
ATOM 659 N N . LEU A 1 84 ? -6.561 -10.312 18.007 1.00 94.62 84 LEU A N 1
ATOM 660 C CA . LEU A 1 84 ? -5.326 -9.685 18.499 1.00 94.62 84 LEU A CA 1
ATOM 661 C C . LEU A 1 84 ? -5.575 -8.426 19.341 1.00 94.62 84 LEU A C 1
ATOM 663 O O . LEU A 1 84 ? -4.729 -8.059 20.156 1.00 94.62 84 LEU A O 1
ATOM 667 N N . LEU A 1 85 ? -6.715 -7.761 19.147 1.00 91.06 85 LEU A N 1
ATOM 668 C CA . LEU A 1 85 ? -7.101 -6.507 19.799 1.00 91.06 85 LEU A CA 1
ATOM 669 C C . LEU A 1 85 ? -8.538 -6.584 20.364 1.00 91.06 85 LEU A C 1
ATOM 671 O O . LEU A 1 85 ? -9.363 -5.722 20.062 1.00 91.06 85 LEU A O 1
ATOM 675 N N . PRO A 1 86 ? -8.856 -7.569 21.227 1.00 88.62 86 PRO A N 1
ATOM 676 C CA . PRO A 1 86 ? -10.237 -7.885 21.620 1.00 88.62 86 PRO A CA 1
ATOM 677 C C . PRO A 1 86 ? -10.966 -6.777 22.395 1.00 88.62 86 PRO A C 1
ATOM 679 O O . PRO A 1 86 ? -12.191 -6.769 22.444 1.00 88.62 86 PRO A O 1
ATOM 682 N N . ASN A 1 87 ? -10.232 -5.840 23.004 1.00 91.50 87 ASN A N 1
ATOM 683 C CA . ASN A 1 87 ? -10.796 -4.757 23.820 1.00 91.50 87 ASN A CA 1
ATOM 684 C C . ASN A 1 87 ? -10.796 -3.398 23.101 1.00 91.50 87 ASN A C 1
ATOM 686 O O . ASN A 1 87 ? -11.042 -2.371 23.732 1.00 91.50 87 ASN A O 1
ATOM 690 N N . ILE A 1 88 ? -10.462 -3.373 21.809 1.00 89.69 88 ILE A N 1
ATOM 691 C CA . ILE A 1 88 ? -10.420 -2.150 21.010 1.00 89.69 88 ILE A CA 1
ATOM 692 C C . ILE A 1 88 ? -11.625 -2.129 20.080 1.00 89.69 88 ILE A C 1
ATOM 694 O O . ILE A 1 88 ? -11.720 -2.920 19.143 1.00 89.69 88 ILE A O 1
ATOM 698 N N . GLU A 1 89 ? -12.534 -1.187 20.313 1.00 85.12 89 GLU A N 1
ATOM 699 C CA . GLU A 1 89 ? -13.707 -1.008 19.467 1.00 85.12 89 GLU A CA 1
ATOM 700 C C . GLU A 1 89 ? -13.466 0.104 18.444 1.00 85.12 89 GLU A C 1
ATOM 702 O O . GLU A 1 89 ? -13.337 1.279 18.783 1.00 85.12 89 GLU A O 1
ATOM 707 N N . VAL A 1 90 ? -13.435 -0.276 17.168 1.00 85.56 90 VAL A N 1
ATOM 708 C CA . VAL A 1 90 ? -13.509 0.670 16.054 1.00 85.56 90 VAL A CA 1
ATOM 709 C C . VAL A 1 90 ? -14.935 0.621 15.525 1.00 85.56 90 VAL A C 1
ATOM 711 O O . VAL A 1 90 ? -15.363 -0.404 14.968 1.00 85.56 90 VAL A O 1
ATOM 714 N N . LYS A 1 91 ? -15.679 1.709 15.738 1.00 71.44 91 LYS A N 1
ATOM 715 C CA . LYS A 1 91 ? -17.056 1.841 15.250 1.00 71.44 91 LYS A CA 1
ATOM 716 C C . LYS A 1 91 ? -17.085 1.719 13.712 1.00 71.44 91 LYS A C 1
ATOM 718 O O . LYS A 1 91 ? -16.046 1.857 13.072 1.00 71.44 91 LYS A O 1
ATOM 723 N N . PRO A 1 92 ? -18.204 1.277 13.123 1.00 60.66 92 PRO A N 1
ATOM 724 C CA . PRO A 1 92 ? -18.326 1.160 11.674 1.00 60.66 92 PRO A CA 1
ATOM 725 C C . PRO A 1 92 ? -18.418 2.511 10.971 1.00 60.66 92 PRO A C 1
ATOM 727 O O . PRO A 1 92 ? -18.788 3.515 11.625 1.00 60.66 92 PRO A O 1
#

Solvent-accessible surface area (backbone atoms only — not comparable to full-atom values): 5685 Å² total; per-residue (Å²): 131,82,90,56,103,59,69,88,59,72,95,62,62,93,92,56,52,73,66,58,53,52,50,51,53,54,52,65,63,68,48,48,72,68,47,46,51,53,50,50,54,50,50,54,51,50,52,51,51,54,51,44,52,58,43,43,73,7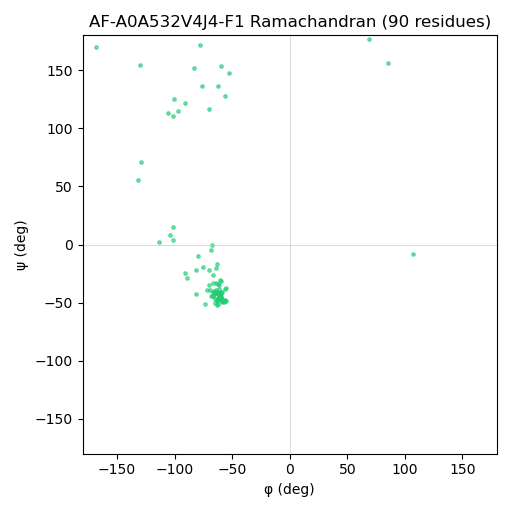5,40,75,86,54,51,74,67,56,41,51,51,45,48,50,31,69,73,64,31,63,70,57,35,48,71,78,41,72,88,65,86,73,81,134

Radius of gyration: 20.32 Å; Cα contacts (8 Å, |Δi|>4): 31; chains: 1; bounding box: 36×41×52 Å

Sequence (92 aa):
MPKGPLDGISPIPADTTLEAYRFQIAVLRRIGPEGRMKLMSQLCRGMRRTVEDGVRMRHPEYDDETVKLAVIRLTAGREVFDLLLPNIEVKP

Secondary structure (DSSP, 8-state):
---STTTTS-SS-TTS-HHHHHHHHHHHHHTHHHHHHHHHHHHHHHHHHHHHHHHHHH-TT--HHHHHHHHHHHHH-HHHHHHH-TT-----

Foldseek 3Di:
DDDDPCPPPDPDDPPDDPVVVVVVVVVVVVCPDVSVVVVVVVVVVVVLVVQLVVQCVVCVVDDPVLSVLVSVCVVVDVVRSCVVPVPDDNDD